Protein AF-A0A7M4F1G6-F1 (afdb_monomer)

Radius of gyration: 15.18 Å; Cα contacts (8 Å, |Δi|>4): 87; chains: 1; bounding box: 23×25×42 Å

Organism: Crocodylus porosus (NCBI:txid8502)

Secondary structure (DSSP, 8-state):
--TTS-THHHHHHHHHHHT-TTS-EEEEETTEEEPTT--TTTTTPPTT---EEEESS-EEEEEETTEEEEEE--

Structure (mmCIF, N/CA/C/O backbone):
data_AF-A0A7M4F1G6-F1
#
_entry.id   AF-A0A7M4F1G6-F1
#
loop_
_atom_site.group_PDB
_atom_site.id
_atom_site.type_symbol
_atom_site.label_atom_id
_atom_site.label_alt_id
_atom_site.label_comp_id
_atom_site.label_asym_id
_atom_site.label_entity_id
_atom_site.label_seq_id
_atom_site.pdbx_PDB_ins_code
_atom_site.Cartn_x
_atom_site.Cartn_y
_atom_site.Cartn_z
_atom_site.occupancy
_atom_site.B_iso_or_equiv
_atom_site.auth_seq_id
_atom_site.auth_comp_id
_atom_site.auth_asym_id
_atom_site.auth_atom_id
_atom_site.pdbx_PDB_model_num
ATOM 1 N N . MET A 1 1 ? 10.993 -5.429 9.356 1.00 62.06 1 MET A N 1
ATOM 2 C CA . MET A 1 1 ? 11.126 -3.953 9.389 1.00 62.06 1 MET A CA 1
ATOM 3 C C . MET A 1 1 ? 10.883 -3.503 10.817 1.00 62.06 1 MET A C 1
ATOM 5 O O . MET A 1 1 ? 10.201 -4.231 11.523 1.00 62.06 1 MET A O 1
ATOM 9 N N . SER A 1 2 ? 11.450 -2.377 11.250 1.00 81.56 2 SER A N 1
ATOM 10 C CA . SER A 1 2 ? 11.099 -1.797 12.556 1.00 81.56 2 SER A CA 1
ATOM 11 C C . SER A 1 2 ? 9.691 -1.204 12.492 1.00 81.56 2 SER A C 1
ATOM 13 O O . SER A 1 2 ? 9.390 -0.545 11.496 1.00 81.56 2 SER A O 1
ATOM 15 N N . SER A 1 3 ? 8.865 -1.388 13.527 1.00 84.12 3 SER A N 1
ATOM 16 C CA . SER A 1 3 ? 7.522 -0.780 13.595 1.00 84.12 3 SER A CA 1
ATOM 17 C C . SER A 1 3 ? 7.554 0.746 13.705 1.00 84.12 3 SER A C 1
ATOM 19 O O . SER A 1 3 ? 6.577 1.403 13.380 1.00 84.12 3 SER A O 1
ATOM 21 N N . THR A 1 4 ? 8.702 1.305 14.081 1.00 88.62 4 THR A N 1
ATOM 22 C CA . THR A 1 4 ? 8.959 2.750 14.168 1.00 88.62 4 THR A CA 1
ATOM 23 C C . THR A 1 4 ? 9.567 3.343 12.896 1.00 88.62 4 THR A C 1
ATOM 25 O O . THR A 1 4 ? 9.786 4.549 12.814 1.00 88.62 4 THR A O 1
ATOM 28 N N . ALA A 1 5 ? 9.928 2.514 11.910 1.00 91.06 5 ALA A N 1
ATOM 29 C CA . ALA A 1 5 ? 10.530 3.014 10.681 1.00 91.06 5 ALA A CA 1
ATOM 30 C C . ALA A 1 5 ? 9.440 3.475 9.697 1.00 91.06 5 ALA A C 1
ATOM 32 O O . ALA A 1 5 ? 8.443 2.768 9.538 1.00 91.06 5 ALA A O 1
ATOM 33 N N . PRO A 1 6 ? 9.651 4.588 8.970 1.00 94.69 6 PRO A N 1
ATOM 34 C CA . PRO A 1 6 ? 8.707 5.044 7.957 1.00 94.69 6 PRO A CA 1
ATOM 35 C C . PRO A 1 6 ? 8.459 4.000 6.864 1.00 94.69 6 PRO A C 1
ATOM 37 O O . PRO A 1 6 ? 9.373 3.287 6.426 1.00 94.69 6 PRO A O 1
ATOM 40 N N . LEU A 1 7 ? 7.231 3.969 6.349 1.00 93.69 7 LEU A N 1
ATOM 41 C CA . LEU A 1 7 ? 6.829 3.062 5.275 1.00 93.69 7 LEU A CA 1
ATOM 42 C C . LEU A 1 7 ? 7.495 3.365 3.921 1.00 93.69 7 LEU A C 1
ATOM 44 O O . LEU A 1 7 ? 7.474 2.512 3.033 1.00 93.69 7 LEU A O 1
ATOM 48 N N . SER A 1 8 ? 8.139 4.524 3.751 1.00 92.50 8 SER A N 1
ATOM 49 C CA . SER A 1 8 ? 8.817 4.952 2.514 1.00 92.50 8 SER A CA 1
ATOM 50 C C . SER A 1 8 ? 9.716 3.875 1.895 1.00 92.50 8 SER A C 1
ATOM 52 O O . SER A 1 8 ? 9.649 3.621 0.691 1.00 92.50 8 SER A O 1
ATOM 54 N N . GLY A 1 9 ? 10.510 3.179 2.713 1.00 89.94 9 GLY A N 1
ATOM 55 C CA . GLY A 1 9 ? 11.382 2.104 2.245 1.00 89.94 9 GLY A CA 1
ATOM 56 C C . GLY A 1 9 ? 10.612 0.873 1.757 1.00 89.94 9 GLY A C 1
ATOM 57 O O . GLY A 1 9 ? 11.013 0.247 0.777 1.00 89.94 9 GLY A O 1
ATOM 58 N N . LEU A 1 10 ? 9.501 0.521 2.415 1.00 91.88 10 LEU A N 1
ATOM 59 C CA . LEU A 1 10 ? 8.616 -0.566 1.979 1.00 91.88 10 LEU A CA 1
ATOM 60 C C . LEU A 1 10 ? 7.945 -0.217 0.652 1.00 91.88 10 LEU A C 1
ATOM 62 O O . LEU A 1 10 ? 8.029 -0.988 -0.303 1.00 91.88 10 LEU A O 1
ATOM 66 N N . MET A 1 11 ? 7.340 0.968 0.593 1.00 91.62 11 MET A N 1
ATOM 67 C CA . MET A 1 11 ? 6.647 1.486 -0.583 1.00 91.62 11 MET A CA 1
ATOM 68 C C . MET A 1 11 ? 7.584 1.576 -1.793 1.00 91.62 11 MET A C 1
ATOM 70 O O . MET A 1 11 ? 7.204 1.177 -2.892 1.00 91.62 11 MET A O 1
ATOM 74 N N . GLY A 1 12 ? 8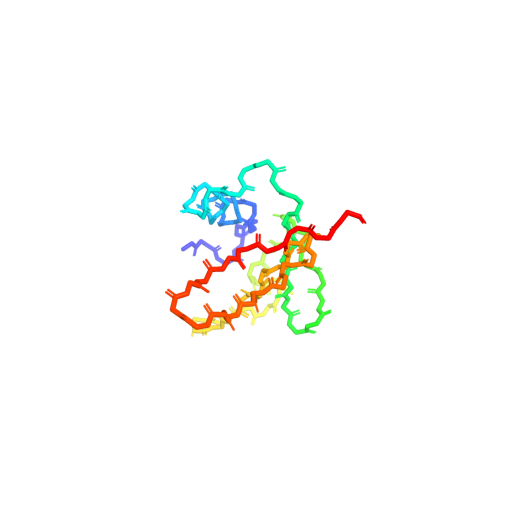.821 2.042 -1.594 1.00 89.50 12 GLY A N 1
ATOM 75 C CA . GLY A 1 12 ? 9.841 2.113 -2.641 1.00 89.50 12 GLY A CA 1
ATOM 76 C C . GLY A 1 12 ? 10.235 0.737 -3.184 1.00 89.50 12 GLY A C 1
ATOM 77 O O . GLY A 1 12 ? 10.238 0.538 -4.395 1.00 89.50 12 GLY A O 1
ATOM 78 N N . ARG A 1 13 ? 10.491 -0.246 -2.307 1.00 91.00 13 ARG A N 1
ATOM 79 C CA . ARG A 1 13 ? 10.802 -1.621 -2.743 1.00 91.00 13 ARG A CA 1
ATOM 80 C C . ARG A 1 13 ? 9.642 -2.265 -3.497 1.00 91.00 13 ARG A C 1
ATOM 82 O O . ARG A 1 13 ? 9.881 -2.953 -4.484 1.00 91.00 13 ARG A O 1
ATOM 89 N N . TYR A 1 14 ? 8.405 -2.029 -3.058 1.00 90.12 14 TYR A N 1
ATOM 90 C CA . TYR A 1 14 ? 7.222 -2.523 -3.761 1.00 90.12 14 TYR A CA 1
ATOM 91 C C . TYR A 1 14 ? 7.097 -1.909 -5.160 1.00 90.12 14 TYR A C 1
ATOM 93 O O . TYR A 1 14 ? 6.887 -2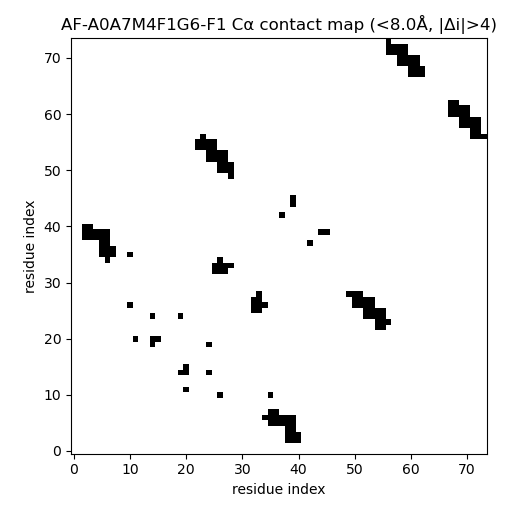.639 -6.124 1.00 90.12 14 TYR A O 1
ATOM 101 N N . ARG A 1 15 ? 7.285 -0.588 -5.294 1.00 86.56 15 ARG A N 1
ATOM 102 C CA . ARG A 1 15 ? 7.262 0.101 -6.597 1.00 86.56 15 ARG A CA 1
ATOM 103 C C . ARG A 1 15 ? 8.286 -0.481 -7.569 1.00 86.56 15 ARG A C 1
ATOM 105 O O . ARG A 1 15 ? 7.898 -0.837 -8.680 1.00 86.56 15 ARG A O 1
ATOM 112 N N . ALA A 1 16 ? 9.522 -0.668 -7.111 1.00 86.88 16 ALA A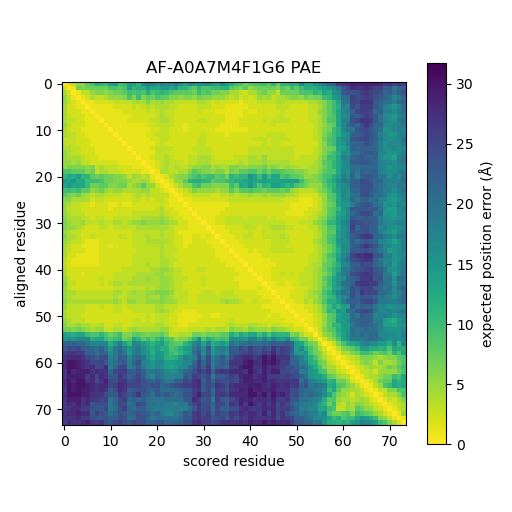 N 1
ATOM 113 C CA . ALA A 1 16 ? 10.592 -1.236 -7.925 1.00 86.88 16 ALA A CA 1
ATOM 114 C C . ALA A 1 16 ? 10.282 -2.680 -8.346 1.00 86.88 16 ALA A C 1
ATOM 116 O O . ALA A 1 16 ? 10.397 -3.031 -9.518 1.00 86.88 16 ALA A O 1
ATOM 117 N N . ALA A 1 17 ? 9.819 -3.515 -7.410 1.00 85.75 17 ALA A N 1
ATOM 118 C CA . ALA A 1 17 ? 9.464 -4.905 -7.694 1.00 85.75 17 ALA A CA 1
ATOM 119 C C . ALA A 1 17 ? 8.263 -5.035 -8.649 1.00 85.75 17 ALA A C 1
ATOM 121 O O . ALA A 1 17 ? 8.209 -5.967 -9.447 1.00 85.75 17 ALA A O 1
ATOM 122 N N . ALA A 1 18 ? 7.312 -4.101 -8.582 1.00 82.94 18 ALA A N 1
ATOM 123 C CA . ALA A 1 18 ? 6.132 -4.073 -9.440 1.00 82.94 18 ALA A CA 1
ATOM 124 C C . ALA A 1 18 ? 6.366 -3.369 -10.793 1.00 82.94 18 ALA A C 1
ATOM 126 O O . ALA A 1 18 ? 5.459 -3.346 -11.626 1.00 82.94 18 ALA A O 1
ATOM 127 N N . GLY A 1 19 ? 7.543 -2.771 -11.024 1.00 84.69 19 GLY A N 1
ATOM 128 C CA . GLY A 1 19 ? 7.818 -1.964 -12.219 1.00 84.69 19 GLY A CA 1
ATOM 129 C C . GLY A 1 19 ? 6.963 -0.693 -12.298 1.00 84.69 19 GLY A C 1
ATOM 130 O O . GLY A 1 19 ? 6.575 -0.263 -13.384 1.00 84.69 19 GLY A O 1
ATOM 131 N N . LEU A 1 20 ? 6.618 -0.115 -11.143 1.00 81.25 20 LEU A N 1
ATOM 132 C CA . LEU A 1 20 ? 5.720 1.037 -10.992 1.00 81.25 20 LEU A CA 1
ATOM 133 C C . LEU A 1 20 ? 6.459 2.321 -10.587 1.00 81.25 20 LEU A C 1
ATOM 135 O O . LEU A 1 20 ? 5.833 3.252 -10.085 1.00 81.25 20 LEU A O 1
ATOM 139 N N . ASP A 1 21 ? 7.771 2.396 -10.805 1.00 74.06 21 ASP A N 1
ATOM 140 C CA . ASP A 1 21 ? 8.612 3.513 -10.348 1.00 74.06 21 ASP A CA 1
ATOM 141 C C . ASP A 1 21 ? 8.183 4.879 -10.908 1.00 74.06 21 ASP A C 1
ATOM 143 O O . ASP A 1 21 ? 8.350 5.903 -10.247 1.00 74.06 21 ASP A O 1
ATOM 147 N N . THR A 1 22 ? 7.577 4.897 -12.099 1.00 69.62 22 THR A N 1
ATOM 148 C CA . THR A 1 22 ? 7.059 6.108 -12.758 1.00 69.62 22 THR A CA 1
ATOM 149 C C . THR A 1 22 ? 5.559 6.324 -12.550 1.00 69.62 22 THR A C 1
ATOM 151 O O . THR A 1 22 ? 5.033 7.378 -12.908 1.00 69.62 22 THR A O 1
ATOM 154 N N . ALA A 1 23 ? 4.847 5.344 -11.985 1.00 72.25 23 ALA A N 1
ATOM 155 C CA . ALA A 1 23 ? 3.403 5.409 -11.814 1.00 72.25 23 ALA A CA 1
ATOM 156 C C . ALA A 1 23 ? 3.029 6.136 -10.516 1.00 72.25 23 ALA A C 1
ATOM 158 O O . ALA A 1 23 ? 3.643 5.942 -9.463 1.00 72.25 23 ALA A O 1
ATOM 159 N N . LEU A 1 24 ? 1.949 6.924 -10.560 1.00 78.81 24 LEU A N 1
ATOM 160 C CA . LEU A 1 24 ? 1.350 7.480 -9.350 1.00 78.81 24 LEU A CA 1
ATOM 161 C C . LEU A 1 24 ? 0.677 6.349 -8.559 1.00 78.81 24 LEU A C 1
ATOM 163 O O . LEU A 1 24 ? -0.484 6.015 -8.799 1.00 78.81 24 LEU A O 1
ATOM 167 N N . LEU A 1 25 ? 1.433 5.742 -7.644 1.00 84.44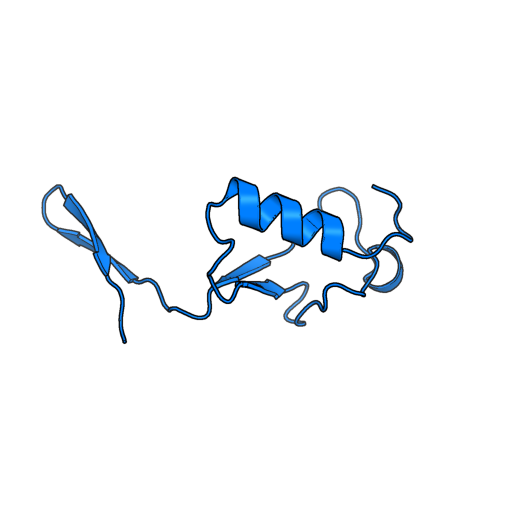 25 LEU A N 1
ATOM 168 C CA . LEU A 1 25 ? 0.972 4.681 -6.756 1.00 84.44 25 LEU A CA 1
ATOM 169 C C . LEU A 1 25 ? 0.623 5.247 -5.378 1.00 84.44 25 LEU A C 1
ATOM 171 O O . LEU A 1 25 ? 1.485 5.788 -4.679 1.00 84.44 25 LEU A O 1
ATOM 175 N N . ARG A 1 26 ? -0.639 5.085 -4.993 1.00 88.31 26 ARG A N 1
ATOM 176 C CA . ARG A 1 26 ? -1.179 5.395 -3.670 1.00 88.31 26 ARG A CA 1
ATOM 177 C C . ARG A 1 26 ? -1.245 4.119 -2.843 1.00 88.31 26 ARG A C 1
ATOM 179 O O . ARG A 1 26 ? -1.561 3.067 -3.388 1.00 88.31 26 ARG A O 1
ATOM 186 N N . PHE A 1 27 ? -0.963 4.220 -1.552 1.00 90.62 27 PHE A N 1
ATOM 187 C CA . PHE A 1 27 ? -1.112 3.116 -0.608 1.00 90.62 27 PHE A CA 1
ATOM 188 C C . PHE A 1 27 ? -2.253 3.436 0.344 1.00 90.62 27 PHE A C 1
ATOM 190 O O . PHE A 1 27 ? -2.383 4.586 0.757 1.00 90.62 27 PHE A O 1
ATOM 197 N N . VAL A 1 28 ? -3.091 2.454 0.646 1.00 92.69 28 VAL A N 1
ATOM 198 C CA . VAL A 1 28 ? -4.293 2.629 1.461 1.00 92.69 28 VAL A CA 1
ATOM 199 C C . VAL A 1 28 ? -4.349 1.520 2.502 1.00 92.69 28 VAL A C 1
ATOM 201 O O . VAL A 1 28 ? -4.054 0.368 2.197 1.00 92.69 28 VAL A O 1
ATOM 204 N N . PHE A 1 29 ? -4.719 1.875 3.724 1.00 93.44 29 PHE A N 1
ATOM 205 C CA . PHE A 1 29 ? -4.985 0.935 4.808 1.00 93.44 29 PHE A CA 1
ATOM 206 C C . PHE A 1 29 ? -6.243 1.395 5.538 1.00 93.44 29 PHE A C 1
ATOM 208 O O . PHE A 1 29 ? -6.378 2.588 5.811 1.00 93.44 29 PHE A O 1
ATOM 215 N N . ASP A 1 30 ? -7.202 0.491 5.743 1.00 90.38 30 ASP A N 1
ATOM 216 C CA . ASP A 1 30 ? -8.528 0.797 6.302 1.00 90.38 30 ASP A CA 1
ATOM 217 C C . ASP A 1 30 ? -9.224 2.003 5.643 1.00 90.38 30 ASP A C 1
ATOM 219 O O . ASP A 1 30 ? -9.806 2.875 6.288 1.00 90.38 30 ASP A O 1
ATOM 223 N N . GLY A 1 31 ? -9.122 2.100 4.313 1.00 88.94 31 GLY A N 1
ATOM 224 C CA . GLY A 1 31 ? -9.699 3.203 3.537 1.00 88.94 31 GLY A CA 1
ATOM 225 C C . GLY A 1 31 ? -8.977 4.552 3.688 1.00 88.94 31 GLY A C 1
ATOM 226 O O . GLY A 1 31 ? -9.346 5.517 3.014 1.00 88.94 31 GLY A O 1
ATOM 227 N N . ARG A 1 32 ? -7.923 4.639 4.508 1.00 91.75 32 ARG A N 1
ATOM 228 C CA . ARG A 1 32 ? -7.089 5.833 4.680 1.00 91.75 32 ARG A CA 1
ATOM 229 C C . ARG A 1 32 ? -5.870 5.783 3.764 1.00 91.75 32 ARG A C 1
ATOM 231 O O . ARG A 1 32 ? -5.126 4.808 3.740 1.00 91.75 32 ARG A O 1
ATOM 238 N N . LEU A 1 33 ? -5.623 6.880 3.049 1.00 91.88 33 LEU A N 1
ATOM 239 C CA . LEU A 1 33 ? -4.391 7.056 2.285 1.00 91.88 33 LEU A CA 1
ATOM 240 C C . LEU A 1 33 ? -3.184 7.119 3.230 1.00 91.88 33 LEU A C 1
ATOM 242 O O . LEU A 1 33 ? -3.148 7.947 4.140 1.00 91.88 33 LEU A O 1
ATOM 246 N N . LEU A 1 34 ? -2.187 6.282 2.964 1.00 93.31 34 LEU A N 1
ATOM 247 C CA . LEU A 1 34 ? -0.945 6.221 3.715 1.00 93.31 34 LEU A CA 1
ATOM 248 C C . LEU A 1 34 ? 0.125 7.122 3.083 1.00 93.31 34 LEU A C 1
ATOM 250 O O . LEU A 1 34 ? 0.560 6.860 1.953 1.00 93.31 34 LEU A O 1
ATOM 254 N N . PRO A 1 35 ? 0.592 8.169 3.782 1.00 92.75 35 PRO A N 1
ATOM 255 C CA . PRO A 1 35 ? 1.799 8.877 3.401 1.00 92.75 35 PRO A CA 1
ATOM 256 C C . PRO A 1 35 ? 3.041 8.006 3.684 1.00 92.75 35 PRO A C 1
ATOM 258 O O . PRO A 1 35 ? 3.045 7.172 4.587 1.00 92.75 35 PRO A O 1
ATOM 261 N N . PRO A 1 36 ? 4.144 8.206 2.944 1.00 92.38 36 PRO A N 1
ATOM 262 C CA . PRO A 1 36 ? 5.371 7.422 3.114 1.00 92.38 36 PRO A CA 1
ATOM 263 C C . PRO A 1 36 ? 6.104 7.691 4.441 1.00 92.38 36 PRO A C 1
ATOM 265 O O . PRO A 1 36 ? 7.031 6.955 4.780 1.00 92.38 36 PRO A O 1
ATOM 268 N N . SER A 1 37 ? 5.736 8.757 5.154 1.00 95.25 37 SER A N 1
ATOM 269 C CA . SER A 1 37 ? 6.266 9.104 6.474 1.00 95.25 37 SER A CA 1
ATOM 270 C C . SER A 1 37 ? 5.624 8.320 7.614 1.00 95.25 37 SER A C 1
ATOM 272 O O . SER A 1 37 ? 6.277 8.194 8.643 1.00 95.25 37 SER A O 1
ATOM 274 N N . ASP A 1 38 ? 4.397 7.811 7.433 1.00 94.69 38 ASP A N 1
ATOM 275 C CA . ASP A 1 38 ? 3.699 7.064 8.485 1.00 94.69 38 ASP A CA 1
ATOM 276 C C . ASP A 1 38 ? 4.490 5.799 8.832 1.00 94.69 38 ASP A C 1
ATOM 278 O O . ASP A 1 38 ? 5.171 5.201 7.984 1.00 94.69 38 ASP A O 1
ATOM 282 N N . THR A 1 39 ? 4.404 5.404 10.096 1.00 93.94 39 THR A N 1
ATOM 283 C CA . THR A 1 39 ? 5.052 4.210 10.634 1.00 93.94 39 THR A CA 1
ATOM 284 C C . THR A 1 39 ? 4.028 3.105 10.905 1.00 93.94 39 THR A C 1
ATOM 286 O O . THR A 1 39 ? 2.858 3.392 11.164 1.00 93.94 39 THR A O 1
ATOM 289 N N . PRO A 1 40 ? 4.432 1.822 10.867 1.00 93.88 40 PRO A N 1
ATOM 290 C CA . PRO A 1 40 ? 3.547 0.727 11.257 1.00 93.88 40 PRO A CA 1
ATOM 291 C C . PRO A 1 40 ? 2.921 0.885 12.648 1.00 93.88 40 PRO A C 1
ATOM 293 O O . PRO A 1 40 ? 1.755 0.554 12.818 1.00 93.88 40 PRO A O 1
ATOM 296 N N . GLU A 1 41 ? 3.666 1.409 13.622 1.00 92.62 41 GLU A N 1
ATOM 297 C CA . GLU A 1 41 ? 3.180 1.629 14.988 1.00 92.62 41 GLU A CA 1
ATOM 298 C C . GLU A 1 41 ? 2.065 2.683 15.054 1.00 92.62 41 GLU A C 1
ATOM 300 O O . GLU A 1 41 ? 1.030 2.431 15.664 1.00 92.62 41 GLU A O 1
ATOM 305 N N . GLU A 1 42 ? 2.220 3.826 14.376 1.00 92.56 42 GLU A N 1
ATOM 306 C CA . GLU A 1 42 ? 1.185 4.876 14.317 1.00 92.56 42 GLU A CA 1
ATOM 307 C C . GLU A 1 42 ? -0.104 4.404 13.632 1.00 92.56 42 GLU A C 1
ATOM 309 O O . GLU A 1 42 ? -1.186 4.928 13.902 1.00 92.56 42 GLU A O 1
ATOM 314 N N . LEU A 1 43 ? 0.023 3.430 12.731 1.00 90.56 43 LEU A N 1
ATOM 315 C CA . LEU A 1 43 ? -1.084 2.827 11.996 1.00 90.56 43 LEU A CA 1
ATOM 316 C C . LEU A 1 43 ? -1.691 1.615 12.712 1.00 90.56 43 LEU A C 1
ATOM 318 O O . LEU A 1 43 ? -2.724 1.125 12.267 1.00 90.56 43 LEU A O 1
ATOM 322 N N . GLY A 1 44 ? -1.066 1.133 13.792 1.00 92.00 44 GLY A N 1
ATOM 323 C CA . GLY A 1 44 ? -1.483 -0.087 14.481 1.00 92.00 44 GLY A CA 1
ATOM 324 C C . GLY A 1 44 ? -1.350 -1.350 13.626 1.00 92.00 44 GLY A C 1
ATOM 325 O O . GLY A 1 44 ? -2.118 -2.281 13.826 1.00 92.00 44 GLY A O 1
ATOM 326 N N . LEU A 1 45 ? -0.408 -1.377 12.674 1.00 91.94 45 LEU A N 1
ATOM 327 C CA . LEU A 1 45 ? -0.212 -2.522 11.783 1.00 91.94 45 LEU A CA 1
ATOM 328 C C . LEU A 1 45 ? 0.341 -3.729 12.541 1.00 91.94 45 LEU A C 1
ATOM 330 O O . LEU A 1 45 ? 1.413 -3.667 13.154 1.00 91.94 45 LEU A O 1
ATOM 334 N N . GLU A 1 46 ? -0.340 -4.856 12.392 1.00 91.62 46 GLU A N 1
ATOM 335 C CA . GLU A 1 46 ? 0.055 -6.149 12.923 1.00 91.62 46 GLU A CA 1
ATOM 336 C C . GLU A 1 46 ? 0.655 -7.061 11.836 1.00 91.62 46 GLU A C 1
ATOM 338 O O . GLU A 1 46 ? 0.417 -6.902 10.631 1.00 91.62 46 GLU A O 1
ATOM 343 N N . PRO A 1 47 ? 1.476 -8.055 12.224 1.00 86.81 47 PRO A N 1
ATOM 344 C CA . PRO A 1 47 ? 1.944 -9.067 11.289 1.00 86.81 47 PRO A CA 1
ATOM 345 C C . PRO A 1 47 ? 0.774 -9.819 10.638 1.00 86.81 47 PRO A C 1
ATOM 347 O O . PRO A 1 47 ? 0.053 -10.556 11.301 1.00 86.81 47 PRO A O 1
ATOM 350 N N . GLY A 1 48 ? 0.648 -9.687 9.317 1.00 89.00 48 GLY A N 1
ATOM 351 C CA . GLY A 1 48 ? -0.429 -10.306 8.536 1.00 89.00 48 GLY A CA 1
ATOM 352 C C . GLY A 1 48 ? -1.399 -9.297 7.924 1.00 89.00 48 GLY A C 1
ATOM 353 O O . GLY A 1 48 ? -2.120 -9.665 6.997 1.00 89.00 48 GLY A O 1
ATOM 354 N N . ASP A 1 49 ? -1.356 -8.039 8.365 1.00 91.62 49 ASP A N 1
ATOM 355 C CA . ASP A 1 49 ? -2.153 -6.966 7.780 1.00 91.62 49 ASP A CA 1
ATOM 356 C C . ASP A 1 49 ? -1.776 -6.679 6.325 1.00 91.62 49 ASP A C 1
ATOM 358 O O . ASP A 1 49 ? -0.636 -6.864 5.879 1.00 91.62 49 ASP A O 1
ATOM 362 N N . VAL A 1 50 ? -2.765 -6.196 5.572 1.00 90.69 50 VAL A N 1
ATOM 363 C CA . VAL A 1 50 ? -2.656 -5.953 4.134 1.00 90.69 50 VAL A CA 1
ATOM 364 C C . VAL A 1 50 ? -2.783 -4.463 3.849 1.00 90.69 50 VAL 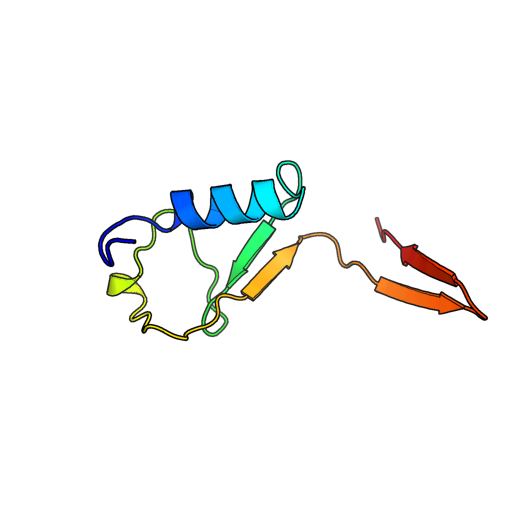A C 1
ATOM 366 O O . VAL A 1 50 ? -3.797 -3.846 4.153 1.00 90.69 50 VAL A O 1
ATOM 369 N N . ILE A 1 51 ? -1.769 -3.898 3.192 1.00 91.75 51 ILE A N 1
ATOM 370 C CA . ILE A 1 51 ? -1.818 -2.543 2.636 1.00 91.75 51 ILE A CA 1
ATOM 371 C C . ILE A 1 51 ? -2.223 -2.640 1.165 1.00 91.75 51 ILE A C 1
ATOM 373 O O . ILE A 1 51 ? -1.540 -3.273 0.356 1.00 91.75 51 ILE A O 1
ATOM 377 N N . GLU A 1 52 ? -3.311 -1.974 0.801 1.00 89.62 52 GLU A N 1
ATOM 378 C CA . GLU A 1 52 ? -3.774 -1.877 -0.576 1.00 89.62 52 GLU A CA 1
ATOM 379 C C . GLU A 1 52 ? -2.914 -0.895 -1.377 1.00 89.62 52 GLU A C 1
ATOM 381 O O . GLU A 1 52 ? -2.450 0.127 -0.868 1.00 89.62 52 GLU A O 1
ATOM 386 N N . SER A 1 53 ? -2.736 -1.166 -2.671 1.00 86.56 53 SER A N 1
ATOM 387 C CA . SER A 1 53 ? -2.037 -0.258 -3.583 1.00 86.56 53 SER A CA 1
ATOM 388 C C . SER A 1 53 ? -2.938 0.112 -4.761 1.00 86.56 53 SER A C 1
ATOM 390 O O . SER A 1 53 ? -3.486 -0.760 -5.431 1.00 86.56 53 SER A O 1
ATOM 392 N N . GLN A 1 54 ? -3.106 1.411 -5.007 1.00 83.56 54 GLN A N 1
ATOM 393 C CA . GLN A 1 54 ? -3.970 1.962 -6.047 1.00 83.56 54 GLN A CA 1
ATOM 394 C C . GLN A 1 54 ? -3.141 2.821 -7.002 1.00 83.56 54 GLN A C 1
ATOM 396 O O . GLN A 1 54 ? -2.594 3.857 -6.618 1.00 83.56 54 GLN A O 1
ATOM 401 N N . THR A 1 55 ? -3.051 2.427 -8.269 1.00 74.88 55 THR A N 1
ATOM 402 C CA . THR A 1 55 ? -2.468 3.284 -9.308 1.00 74.88 55 THR A CA 1
ATOM 403 C C . THR A 1 55 ? -3.503 4.311 -9.759 1.00 74.88 55 THR A C 1
ATOM 405 O O . THR A 1 55 ? -4.662 3.962 -9.957 1.00 74.88 55 THR A O 1
ATOM 408 N N . GLY A 1 56 ? -3.105 5.571 -9.953 1.00 61.38 56 GLY A N 1
ATOM 409 C CA . GLY A 1 56 ? -3.992 6.635 -10.449 1.00 61.38 56 GLY A CA 1
ATOM 410 C C . GLY A 1 56 ? -4.652 6.349 -11.806 1.00 61.38 56 GLY A C 1
ATOM 411 O O . GLY A 1 56 ? -5.661 6.963 -12.125 1.00 61.38 56 GLY A O 1
ATOM 412 N N . THR A 1 57 ? -4.131 5.399 -12.586 1.00 55.88 57 THR A N 1
ATOM 413 C CA . THR A 1 57 ? -4.770 4.933 -13.819 1.00 55.88 57 THR A CA 1
ATOM 414 C C . THR A 1 57 ? -5.741 3.798 -13.498 1.00 55.88 57 THR A C 1
ATOM 416 O O . THR A 1 57 ? -5.316 2.727 -13.056 1.00 55.88 57 THR A O 1
ATOM 419 N N . MET A 1 58 ? -7.035 4.010 -13.745 1.00 46.72 58 MET A N 1
ATOM 420 C CA . MET A 1 58 ? -8.028 2.936 -13.785 1.00 46.72 58 MET A CA 1
ATOM 421 C C . MET A 1 58 ? -7.643 1.991 -14.930 1.00 46.72 58 MET A C 1
ATOM 423 O O . MET A 1 58 ? -7.807 2.314 -16.102 1.00 46.72 58 MET A O 1
ATOM 427 N N . ARG A 1 59 ? -7.047 0.840 -14.609 1.00 56.72 59 ARG A N 1
ATOM 428 C CA . ARG A 1 59 ? -6.687 -0.172 -15.609 1.00 56.72 59 ARG A CA 1
ATOM 429 C C . ARG A 1 59 ? -7.822 -1.180 -15.697 1.00 56.72 59 ARG A C 1
ATOM 431 O O . ARG A 1 59 ? -7.991 -2.005 -14.802 1.00 56.7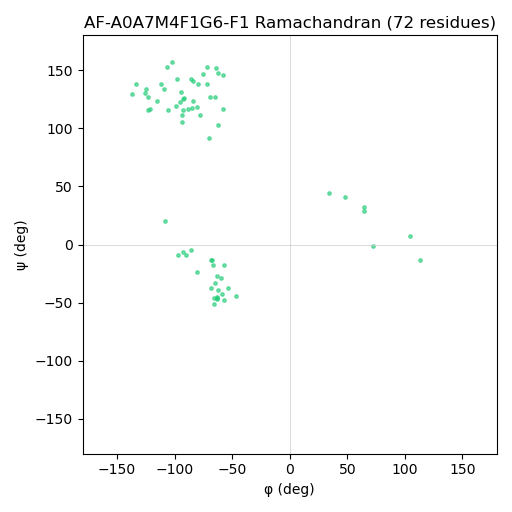2 59 ARG A O 1
ATOM 438 N N . ARG A 1 60 ? -8.616 -1.112 -16.768 1.00 49.38 60 ARG A N 1
ATOM 439 C CA . ARG A 1 60 ? -9.651 -2.113 -17.052 1.00 49.38 60 ARG A CA 1
ATOM 440 C C . ARG A 1 60 ? -9.010 -3.279 -17.798 1.00 49.38 60 ARG A C 1
ATOM 442 O O . ARG A 1 60 ? -8.506 -3.117 -18.907 1.00 49.38 60 ARG A O 1
ATOM 449 N N . LEU A 1 61 ? -9.039 -4.462 -17.194 1.00 40.28 61 LEU A N 1
ATOM 450 C CA . LEU A 1 61 ? -8.688 -5.704 -17.878 1.00 40.28 61 LEU A CA 1
ATOM 451 C C . LEU A 1 61 ? -9.903 -6.159 -18.689 1.00 40.28 61 LEU A C 1
ATOM 453 O O . LEU A 1 61 ? -10.963 -6.412 -18.123 1.00 40.28 61 LEU A O 1
ATOM 457 N N . SER A 1 62 ? -9.759 -6.248 -20.011 1.00 48.22 62 SER A N 1
ATOM 458 C CA . SER A 1 62 ? -10.775 -6.853 -20.878 1.00 48.22 62 SER A CA 1
ATOM 459 C C . SER A 1 62 ? -10.277 -8.185 -21.417 1.00 48.22 62 SER A C 1
ATOM 461 O O . SER A 1 62 ? -9.148 -8.296 -21.899 1.00 48.22 62 SER A O 1
ATOM 463 N N . VAL A 1 63 ? -11.139 -9.198 -21.355 1.00 46.56 63 VAL A N 1
ATOM 464 C CA . VAL A 1 63 ? -10.874 -10.525 -21.915 1.00 46.56 63 VAL A CA 1
ATOM 465 C C . VAL A 1 63 ? -11.702 -10.688 -23.180 1.00 46.56 63 VAL A C 1
ATOM 467 O O . VAL A 1 63 ? -12.927 -10.739 -23.115 1.00 46.56 63 VAL A O 1
ATOM 470 N N . HIS A 1 64 ? -11.038 -10.822 -24.329 1.00 55.25 64 HIS A N 1
ATOM 471 C CA . HIS A 1 64 ? -11.709 -11.111 -25.596 1.00 55.25 64 HIS A CA 1
ATOM 472 C C . HIS A 1 64 ? -11.148 -12.383 -26.222 1.00 55.25 64 HIS A C 1
ATOM 474 O O . HIS A 1 64 ? -9.976 -12.443 -26.582 1.00 55.25 64 HIS A O 1
ATOM 480 N N . LYS A 1 65 ? -12.007 -13.409 -26.331 1.00 37.88 65 LYS A N 1
ATOM 481 C CA . LYS A 1 65 ? -11.843 -14.647 -27.123 1.00 37.88 65 LYS A CA 1
ATOM 482 C C . LYS A 1 65 ? -10.399 -15.191 -27.236 1.00 37.88 65 LYS A C 1
ATOM 484 O O . LYS A 1 65 ? -10.029 -15.647 -28.314 1.00 37.88 65 LYS A O 1
ATOM 489 N N . LYS A 1 66 ? -9.646 -15.217 -26.118 1.00 46.28 66 LYS A N 1
ATOM 490 C CA . LYS A 1 66 ? -8.256 -15.719 -25.919 1.00 46.28 66 LYS A CA 1
ATOM 491 C C . LYS A 1 66 ? -7.122 -14.683 -25.792 1.00 46.28 66 LYS A C 1
ATOM 493 O O . LYS A 1 66 ? -5.970 -15.095 -25.699 1.00 46.28 66 LYS A O 1
ATOM 498 N N . LYS A 1 67 ? -7.396 -13.378 -25.711 1.00 41.34 67 LYS A N 1
ATOM 499 C CA . LYS A 1 67 ? -6.371 -12.364 -25.402 1.00 41.34 67 LYS A CA 1
ATOM 500 C C . LYS A 1 67 ? -6.799 -11.502 -24.214 1.00 41.34 67 LYS A C 1
ATOM 502 O O . LYS A 1 67 ? -7.934 -11.024 -24.175 1.00 41.34 67 LYS A O 1
ATOM 507 N N . MET A 1 68 ? -5.897 -11.348 -23.243 1.00 46.38 68 MET A N 1
ATOM 508 C CA . MET A 1 68 ? -6.009 -10.327 -22.200 1.00 46.38 68 MET A CA 1
ATOM 509 C C . MET A 1 68 ? -5.242 -9.096 -22.665 1.00 46.38 68 MET A C 1
ATOM 511 O O . MET A 1 68 ? -4.059 -9.199 -22.988 1.00 46.38 68 MET A O 1
ATOM 515 N N . GLU A 1 69 ? -5.907 -7.948 -22.696 1.00 49.59 69 GLU A N 1
ATOM 516 C CA . GLU A 1 69 ? -5.264 -6.673 -23.004 1.00 49.59 69 GLU A CA 1
ATOM 517 C C . GLU A 1 69 ? -5.522 -5.673 -21.875 1.00 49.59 69 GLU A C 1
ATOM 519 O O . GLU A 1 69 ? -6.640 -5.550 -21.363 1.00 49.59 69 GLU A O 1
ATOM 524 N N . LEU A 1 70 ? -4.450 -4.988 -21.470 1.00 50.72 70 LEU A N 1
ATOM 525 C CA . LEU A 1 70 ? -4.487 -3.857 -20.549 1.00 50.72 70 LEU A CA 1
ATOM 526 C C . LEU A 1 70 ? -4.951 -2.631 -21.330 1.00 50.72 70 LEU A C 1
ATOM 528 O O . LEU A 1 70 ? -4.225 -2.136 -22.190 1.00 50.72 70 LEU A O 1
ATOM 532 N N . LEU A 1 71 ? -6.154 -2.153 -21.026 1.00 53.62 71 LEU A N 1
ATOM 533 C CA . LEU A 1 71 ? -6.655 -0.908 -21.589 1.00 53.62 71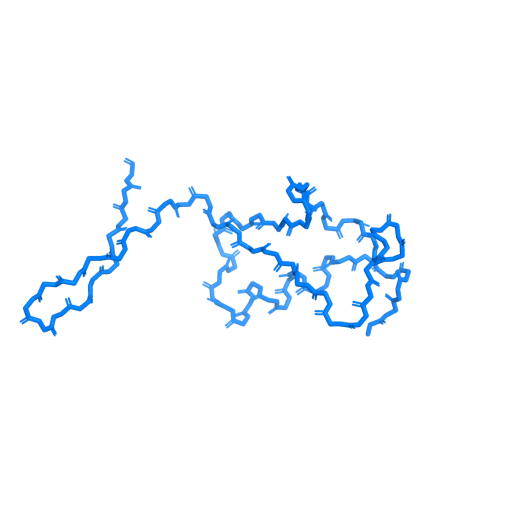 LEU A CA 1
ATOM 534 C C . LEU A 1 71 ? -6.291 0.248 -20.653 1.00 53.62 71 LEU A C 1
ATOM 536 O O . LEU A 1 71 ? -6.583 0.208 -19.454 1.00 53.62 71 LEU A O 1
ATOM 540 N N . PHE A 1 72 ? -5.636 1.261 -21.218 1.00 44.84 72 PHE A N 1
ATOM 541 C CA . PHE A 1 72 ? -5.370 2.537 -20.566 1.00 44.84 72 PHE A CA 1
ATOM 542 C C . PHE A 1 72 ? -6.498 3.497 -20.962 1.00 44.84 72 PHE A C 1
ATOM 544 O O . PHE A 1 72 ? -6.603 3.851 -22.134 1.00 44.84 72 PHE A O 1
ATOM 551 N N . GLU A 1 73 ? -7.359 3.883 -20.021 1.00 46.41 73 GLU A N 1
ATOM 552 C CA . GLU A 1 73 ? -8.253 5.031 -20.223 1.00 46.41 73 GLU A CA 1
ATOM 553 C C . GLU A 1 73 ? -7.462 6.300 -19.853 1.00 46.41 73 GLU A C 1
ATOM 555 O O . GLU A 1 73 ? -6.872 6.363 -18.768 1.00 46.41 73 GLU A O 1
ATOM 560 N N . ALA A 1 74 ? -7.372 7.243 -20.798 1.00 38.56 74 ALA A N 1
ATOM 561 C CA . ALA A 1 74 ? -6.787 8.575 -20.623 1.00 38.56 74 ALA A CA 1
ATOM 562 C C . ALA A 1 74 ? -7.876 9.591 -20.269 1.00 38.56 74 ALA A C 1
ATOM 564 O O . ALA A 1 74 ? -8.995 9.446 -20.815 1.00 38.56 74 ALA A O 1
#

Sequence (74 aa):
MSSTAPLSGLMGRYRAAAGLDTALLRFVFDGRLLPPSDTPEELGLEPGDVIESQTGTMRRLSVHKKKMELLFEA

Mean predicted aligned error: 9.88 Å

Nearest PDB structures (foldseek):
  2pe6-assembly1_B  TM=9.210E-01  e=1.089E-03  Homo sapiens
  3uqb-assembly1_A  TM=8.503E-01  e=1.401E-03  Saccharomyces cerevisiae S288C
  4giv-assembly2_B  TM=8.622E-01  e=2.320E-03  Saccharomyces cerevisiae S288C
  1yiw-assembly3_C  TM=8.487E-01  e=3.955E-02  unclassified
  6qk9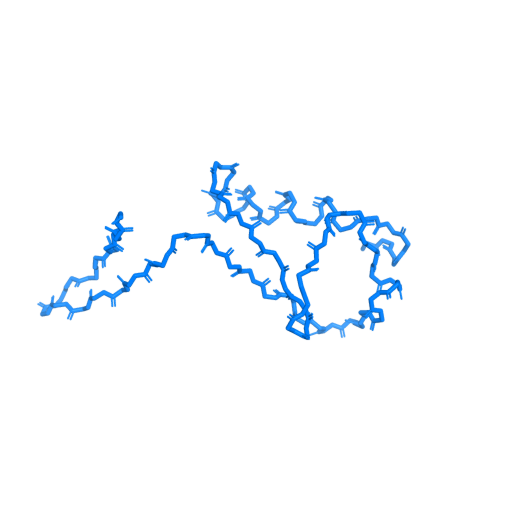-assembly4_G  TM=8.525E-01  e=4.778E-02  Homo sapiens

Foldseek 3Di:
DDQQAFQLVVVVVVCVVVVNNVFPKWKDFPNDTDDRRDGNVNVVNDPPGDIDIDTPWPFDFDDDPPDTDTDTDD

pLDDT: mean 77.78, std 18.6, range [37.88, 95.25]

InterPro domains:
  IPR000626 Ubiquitin-like domain [PS50053] (1-52)
  IPR022617 Rad60/SUMO-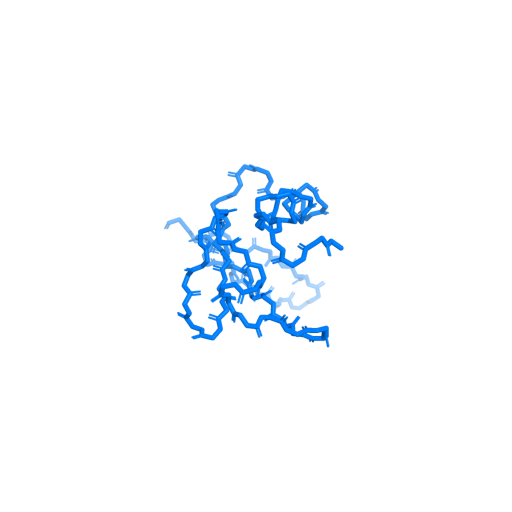like domain [PF11976] (3-52)
  IPR029071 Ubiquitin-like domain superfamily [SSF54236] (2-52)
  IPR052324 NFATC2-Interacting & DNA Repair [PTHR47187] (4-53)

Solvent-accessible surface area (backbone atoms only — not comparable to full-atom values): 4698 Å² total; per-residue (Å²): 130,62,50,81,42,46,37,42,64,59,56,50,54,49,26,58,74,68,72,37,78,88,51,61,69,44,38,31,46,96,90,39,79,55,61,50,73,49,25,39,57,85,70,66,64,55,98,85,68,76,74,45,76,46,56,78,61,66,70,51,79,47,80,54,102,91,46,81,47,85,43,81,70,129